Protein AF-A0A2V6PEN4-F1 (afdb_monomer_lite)

pLDDT: mean 92.64, std 4.27, range [69.5, 97.25]

Secondary structure (DSSP, 8-state):
----HHHHHHHHHHHT-SS-----HHHH-GGGGHHHHHH-GGGG--BTTB---TT--SSSSS--TTT--PPPPPPS-----

Sequence (81 aa):
PMLAQIPHLLLAAHVGTIMGVETNAMQFYPDASIPESAVHPGLYRRRDGLIDLSTVHGPGFGYRLNEISRELPTPAAQFQV

Structure (mmCIF, N/CA/C/O backbone):
data_AF-A0A2V6PEN4-F1
#
_entry.id   AF-A0A2V6PEN4-F1
#
loop_
_atom_site.group_PDB
_atom_site.id
_atom_site.type_symbol
_atom_site.label_atom_id
_atom_site.label_alt_id
_atom_site.label_comp_id
_atom_site.label_asym_id
_atom_site.label_entity_id
_atom_site.label_seq_id
_atom_site.pdbx_PDB_ins_code
_atom_site.Cartn_x
_atom_site.Cartn_y
_atom_site.Cartn_z
_atom_site.occupancy
_atom_site.B_iso_or_equiv
_atom_site.auth_seq_id
_atom_site.auth_comp_id
_atom_site.auth_asym_id
_atom_site.auth_atom_id
_atom_site.pdbx_PDB_model_num
ATOM 1 N N . PRO A 1 1 ? 2.127 4.522 13.415 1.00 75.88 1 PRO A N 1
ATOM 2 C CA . PRO A 1 1 ? 1.818 5.463 12.306 1.00 75.88 1 PRO A CA 1
ATOM 3 C C . PRO A 1 1 ? 0.965 4.741 11.257 1.00 75.88 1 PRO A C 1
ATOM 5 O O . PRO A 1 1 ? 1.053 3.520 11.178 1.00 75.88 1 PRO A O 1
ATOM 8 N N . MET A 1 2 ? 0.150 5.463 10.483 1.00 82.50 2 MET A N 1
ATOM 9 C CA . MET A 1 2 ? -0.572 4.909 9.329 1.00 82.50 2 MET A CA 1
ATOM 10 C C . MET A 1 2 ? 0.099 5.423 8.056 1.00 82.50 2 MET A C 1
ATOM 12 O O . MET A 1 2 ? 0.324 6.624 7.931 1.00 82.50 2 MET A O 1
ATOM 16 N N . LEU A 1 3 ? 0.477 4.517 7.153 1.00 87.88 3 LEU A N 1
ATOM 17 C CA . LEU A 1 3 ? 1.279 4.832 5.968 1.00 87.88 3 LEU A CA 1
ATOM 18 C C . LEU A 1 3 ? 0.456 4.597 4.701 1.00 87.88 3 LEU A C 1
ATOM 20 O O . LEU A 1 3 ? -0.181 3.559 4.543 1.00 87.88 3 LEU A O 1
ATOM 24 N N . ALA A 1 4 ? 0.504 5.547 3.772 1.00 90.75 4 ALA A N 1
ATOM 25 C CA . ALA A 1 4 ? -0.295 5.535 2.546 1.00 90.75 4 ALA A CA 1
ATOM 26 C C . ALA A 1 4 ? 0.387 4.781 1.380 1.00 90.75 4 ALA A C 1
ATOM 28 O O . ALA A 1 4 ? 0.318 5.205 0.231 1.00 90.75 4 ALA A O 1
ATOM 29 N N . GLN A 1 5 ? 1.058 3.658 1.663 1.00 94.56 5 GLN A N 1
ATOM 30 C CA . GLN A 1 5 ? 1.814 2.882 0.667 1.00 94.56 5 GLN A CA 1
ATOM 31 C C . GLN A 1 5 ? 0.926 2.429 -0.507 1.00 94.56 5 GLN A C 1
ATOM 33 O O . GLN A 1 5 ? 1.256 2.700 -1.657 1.00 94.56 5 GLN A O 1
ATOM 38 N N . ILE A 1 6 ? -0.211 1.778 -0.227 1.00 96.06 6 ILE A N 1
ATOM 39 C CA . ILE A 1 6 ? -1.109 1.219 -1.255 1.00 96.06 6 ILE A CA 1
ATOM 40 C C . ILE A 1 6 ? -1.555 2.288 -2.273 1.00 96.06 6 ILE A C 1
ATOM 42 O O . ILE A 1 6 ? -1.267 2.119 -3.461 1.00 96.06 6 ILE A O 1
ATOM 46 N N . PRO A 1 7 ? -2.196 3.406 -1.865 1.00 95.94 7 PRO A N 1
ATOM 47 C CA . PRO A 1 7 ? -2.659 4.406 -2.824 1.00 95.94 7 PRO A CA 1
ATOM 48 C C . PRO A 1 7 ? -1.514 5.140 -3.531 1.00 95.94 7 PRO A C 1
ATOM 50 O O . PRO A 1 7 ? -1.666 5.487 -4.699 1.00 95.94 7 PRO A O 1
ATOM 53 N N . HIS A 1 8 ? -0.364 5.361 -2.881 1.00 95.25 8 HIS A N 1
ATOM 54 C CA . HIS A 1 8 ? 0.777 6.020 -3.528 1.00 95.25 8 HIS A CA 1
ATOM 55 C C . HIS A 1 8 ? 1.395 5.161 -4.634 1.00 95.25 8 HIS A C 1
ATOM 57 O O . HIS A 1 8 ? 1.710 5.676 -5.706 1.00 95.25 8 HIS A O 1
ATOM 63 N N . LEU A 1 9 ? 1.541 3.855 -4.402 1.00 95.69 9 LEU A N 1
ATOM 64 C CA . LEU A 1 9 ? 2.040 2.934 -5.421 1.00 95.69 9 LEU A CA 1
ATOM 65 C C . LEU A 1 9 ? 1.042 2.776 -6.567 1.00 95.69 9 LEU A C 1
ATOM 67 O O . LEU A 1 9 ? 1.441 2.780 -7.731 1.00 95.69 9 LEU A O 1
ATOM 71 N N . LEU A 1 10 ? -0.253 2.699 -6.245 1.00 95.94 10 LEU A N 1
ATOM 72 C CA . LEU A 1 10 ? -1.309 2.668 -7.250 1.00 95.94 10 LEU A CA 1
ATOM 73 C C . LEU A 1 10 ? -1.281 3.933 -8.116 1.00 95.94 10 LEU A C 1
ATOM 75 O O . LEU A 1 10 ? -1.340 3.836 -9.338 1.00 95.94 10 LEU A O 1
ATOM 79 N N . LEU A 1 11 ? -1.135 5.112 -7.506 1.00 95.19 11 LEU A N 1
ATOM 80 C CA . LEU A 1 11 ? -0.991 6.374 -8.230 1.00 95.19 11 LEU A CA 1
ATOM 81 C C . LEU A 1 11 ? 0.250 6.366 -9.132 1.00 95.19 11 LEU A C 1
ATOM 83 O O . LEU A 1 11 ? 0.144 6.706 -10.307 1.00 95.19 11 LEU A O 1
ATOM 87 N N . ALA A 1 12 ? 1.408 5.939 -8.618 1.00 94.94 12 ALA A N 1
ATOM 88 C CA . ALA A 1 12 ? 2.642 5.864 -9.400 1.00 94.94 12 ALA A CA 1
ATOM 89 C C . ALA A 1 12 ? 2.498 4.953 -10.633 1.00 94.94 12 ALA A C 1
ATOM 91 O O . ALA A 1 12 ? 2.969 5.307 -11.715 1.00 94.94 12 ALA A O 1
ATOM 92 N N . ALA A 1 13 ? 1.792 3.826 -10.490 1.00 93.50 13 ALA A N 1
ATOM 93 C CA . ALA A 1 13 ? 1.503 2.910 -11.591 1.00 93.50 13 ALA A CA 1
ATOM 94 C C . ALA A 1 13 ? 0.592 3.528 -12.667 1.00 93.50 13 ALA A C 1
ATOM 96 O O . ALA A 1 13 ? 0.770 3.245 -13.847 1.00 93.50 13 ALA A O 1
ATOM 97 N N . HIS A 1 14 ? -0.353 4.392 -12.280 1.00 93.50 14 HIS A N 1
ATOM 98 C CA . HIS A 1 14 ? -1.248 5.072 -13.226 1.00 93.50 14 HIS A CA 1
ATOM 99 C C . HIS A 1 14 ? -0.599 6.271 -13.920 1.00 93.50 14 HIS A C 1
ATOM 101 O O . HIS A 1 14 ? -0.905 6.550 -15.076 1.00 93.50 14 HIS A O 1
ATOM 107 N N . VAL A 1 15 ? 0.266 7.003 -13.218 1.00 94.50 15 VAL A N 1
ATOM 108 C CA . VAL A 1 15 ? 0.877 8.237 -13.737 1.00 94.50 15 VAL A CA 1
ATOM 109 C C . VAL A 1 15 ? 2.046 7.940 -14.682 1.00 94.50 15 VAL A C 1
ATOM 111 O O . VAL A 1 15 ? 2.345 8.765 -15.540 1.00 94.50 15 VAL A O 1
ATOM 114 N N . GLY A 1 16 ? 2.688 6.772 -14.558 1.00 87.56 16 GLY A N 1
ATOM 115 C CA . GLY A 1 16 ? 3.826 6.395 -15.401 1.00 87.56 16 GLY A CA 1
ATOM 116 C C . GLY A 1 16 ? 5.052 7.255 -15.097 1.00 87.56 16 GLY A 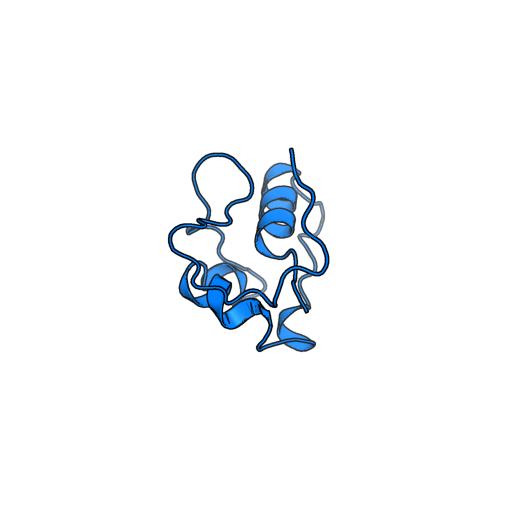C 1
ATOM 117 O O . GLY A 1 16 ? 5.472 8.080 -15.905 1.00 87.56 16 GLY A O 1
ATOM 118 N N . THR A 1 17 ? 5.604 7.104 -13.894 1.00 92.56 17 THR A N 1
ATOM 119 C CA . THR A 1 17 ? 6.726 7.928 -13.430 1.00 92.56 17 THR A CA 1
ATOM 120 C C . THR A 1 17 ? 7.999 7.727 -14.267 1.00 92.56 17 THR A C 1
ATOM 122 O O . THR A 1 17 ? 8.247 6.654 -14.810 1.00 92.56 17 THR A O 1
ATOM 125 N N . ILE A 1 18 ? 8.850 8.760 -14.336 1.00 91.62 18 ILE A N 1
ATOM 126 C CA . ILE A 1 18 ? 10.081 8.746 -15.154 1.00 91.62 18 ILE A CA 1
ATOM 127 C C . ILE A 1 18 ? 11.146 7.788 -14.581 1.00 91.62 18 ILE A C 1
ATOM 129 O O . ILE A 1 18 ? 11.852 7.135 -15.340 1.00 91.62 18 ILE A O 1
ATOM 133 N N . MET A 1 19 ? 11.266 7.699 -13.249 1.00 91.94 19 MET A N 1
ATOM 134 C CA . MET A 1 19 ? 12.321 6.942 -12.543 1.00 91.94 19 MET A CA 1
ATOM 135 C C . MET A 1 19 ? 11.757 5.997 -11.466 1.00 91.94 19 MET A C 1
ATOM 137 O O . MET A 1 19 ? 12.413 5.716 -10.465 1.00 91.94 19 MET A O 1
ATOM 141 N N . GLY A 1 20 ? 10.522 5.520 -11.633 1.00 91.81 20 GLY A N 1
ATOM 142 C CA . GLY A 1 20 ? 9.855 4.701 -10.619 1.00 91.81 20 GLY A CA 1
ATOM 143 C C . GLY A 1 20 ? 9.357 5.523 -9.425 1.00 91.81 20 GLY A C 1
ATOM 144 O O . GLY A 1 20 ? 9.020 6.700 -9.567 1.00 91.81 20 GLY A O 1
ATOM 145 N N . VAL A 1 21 ? 9.240 4.886 -8.262 1.00 93.88 21 VAL A N 1
ATOM 146 C CA . VAL A 1 21 ? 8.742 5.501 -7.026 1.00 93.88 21 VAL A CA 1
ATOM 147 C C . VAL A 1 21 ? 9.640 5.116 -5.860 1.00 93.88 21 VAL A C 1
ATOM 149 O O . VAL A 1 21 ? 10.065 3.967 -5.734 1.00 93.88 21 VAL A O 1
ATOM 152 N N . GLU A 1 22 ? 9.926 6.082 -4.996 1.00 93.56 22 GLU A N 1
ATOM 153 C CA . GLU A 1 22 ? 10.660 5.839 -3.764 1.00 93.56 22 GLU A CA 1
ATOM 154 C C . GLU A 1 22 ? 9.714 5.300 -2.685 1.00 93.56 22 GLU A C 1
ATOM 156 O O . GLU A 1 22 ? 8.679 5.894 -2.381 1.00 93.56 22 GLU A O 1
ATOM 161 N N . THR A 1 23 ? 10.066 4.160 -2.091 1.00 91.19 23 THR A N 1
ATOM 162 C CA . THR A 1 23 ? 9.289 3.550 -1.010 1.00 91.19 23 THR A CA 1
ATOM 163 C C . THR A 1 23 ? 10.191 3.073 0.127 1.00 91.19 23 THR A C 1
ATOM 165 O O . THR A 1 23 ? 10.694 1.948 0.160 1.00 91.19 23 THR A O 1
ATOM 168 N N . ASN A 1 24 ? 10.375 3.965 1.101 1.00 90.44 24 ASN A N 1
ATOM 169 C CA . ASN A 1 24 ? 11.266 3.746 2.245 1.00 90.44 24 ASN A CA 1
ATOM 170 C C . ASN A 1 24 ? 10.514 3.424 3.539 1.00 90.44 24 ASN A C 1
ATOM 172 O O . ASN A 1 24 ? 11.129 3.165 4.569 1.00 90.44 24 ASN A O 1
ATOM 176 N N . ALA A 1 25 ? 9.180 3.428 3.501 1.00 86.94 25 ALA A N 1
ATOM 177 C CA . ALA A 1 25 ? 8.321 3.169 4.654 1.00 86.94 25 ALA A CA 1
ATOM 178 C C . ALA A 1 25 ? 8.741 1.909 5.431 1.00 86.94 25 ALA A C 1
ATOM 180 O O . ALA A 1 25 ? 8.862 1.948 6.649 1.00 86.94 25 ALA A O 1
ATOM 181 N N . MET A 1 26 ? 9.051 0.825 4.718 1.00 86.81 26 MET A N 1
ATOM 182 C CA . MET A 1 26 ? 9.489 -0.450 5.298 1.00 86.81 26 MET A CA 1
ATOM 183 C C . MET A 1 26 ? 10.842 -0.375 6.024 1.00 86.81 26 MET A C 1
ATOM 185 O O . MET A 1 26 ? 11.113 -1.211 6.877 1.00 86.81 26 MET A O 1
ATOM 189 N N . GLN A 1 27 ? 11.703 0.587 5.673 1.00 89.44 27 GLN A N 1
ATOM 190 C CA . GLN A 1 27 ? 13.010 0.774 6.311 1.00 89.44 27 GLN A CA 1
ATOM 191 C C . GLN A 1 27 ? 12.881 1.526 7.640 1.00 89.44 27 GLN A C 1
ATOM 193 O O . GLN A 1 27 ? 13.605 1.224 8.582 1.00 89.44 27 GLN A O 1
ATOM 198 N N . PHE A 1 28 ? 11.962 2.493 7.716 1.00 89.31 28 PHE A N 1
ATOM 199 C CA . PHE A 1 28 ? 11.784 3.349 8.895 1.00 89.31 28 PHE A CA 1
ATOM 200 C C . PHE A 1 28 ? 10.685 2.861 9.848 1.00 89.31 28 PHE A C 1
ATOM 202 O O . PHE A 1 28 ? 10.751 3.115 11.048 1.00 89.31 28 PHE A O 1
ATOM 209 N N . TYR A 1 29 ? 9.678 2.160 9.325 1.00 91.19 29 TYR A N 1
ATOM 210 C CA . TYR A 1 29 ? 8.499 1.698 10.058 1.00 91.19 29 TYR A CA 1
ATOM 211 C C . TYR A 1 29 ? 8.085 0.281 9.613 1.00 91.19 29 TYR A C 1
ATOM 213 O O . TYR A 1 29 ? 6.985 0.109 9.074 1.00 91.19 29 TYR A O 1
ATOM 221 N N . PRO A 1 30 ? 8.940 -0.737 9.822 1.00 87.75 30 PRO A N 1
ATOM 222 C CA . PRO A 1 30 ? 8.713 -2.095 9.314 1.00 87.75 30 PRO A CA 1
ATOM 223 C C . PRO A 1 30 ? 7.377 -2.693 9.781 1.00 87.75 30 PRO A C 1
ATOM 225 O O . PRO A 1 30 ? 6.669 -3.314 8.991 1.00 87.75 30 PRO A O 1
ATOM 228 N N . ASP A 1 31 ? 6.981 -2.414 11.023 1.00 92.81 31 ASP A N 1
ATOM 229 C CA . ASP A 1 31 ? 5.802 -3.036 11.635 1.00 92.81 31 ASP A CA 1
ATOM 230 C C . ASP A 1 31 ? 4.501 -2.261 11.378 1.00 92.81 31 ASP A C 1
ATOM 232 O O . ASP A 1 31 ? 3.399 -2.770 11.585 1.00 92.81 31 ASP A O 1
ATOM 236 N N . ALA A 1 32 ? 4.591 -1.014 10.902 1.00 93.00 32 ALA A N 1
ATOM 237 C CA . ALA A 1 32 ? 3.429 -0.133 10.800 1.00 93.00 32 ALA A CA 1
ATOM 238 C C . ALA A 1 32 ? 2.394 -0.604 9.772 1.00 93.00 32 ALA A C 1
ATOM 240 O O . ALA A 1 32 ? 1.237 -0.198 9.867 1.00 93.00 32 ALA A O 1
ATOM 241 N N . SER A 1 33 ? 2.804 -1.429 8.804 1.00 93.56 33 SER A N 1
ATOM 242 C CA . SER A 1 33 ? 1.952 -1.921 7.711 1.00 93.56 33 SER A CA 1
ATOM 243 C C . SER A 1 33 ? 1.760 -3.440 7.730 1.00 93.56 33 SER A C 1
ATOM 245 O O . SER A 1 33 ? 1.471 -4.025 6.691 1.00 93.56 33 SER A O 1
ATOM 247 N N . ILE A 1 34 ? 1.952 -4.101 8.880 1.00 94.56 34 ILE A N 1
ATOM 248 C CA . ILE A 1 34 ? 1.735 -5.555 9.008 1.00 94.56 34 ILE A CA 1
ATOM 249 C C . ILE A 1 34 ? 0.338 -5.976 8.506 1.00 94.56 34 ILE A C 1
ATOM 251 O O . ILE A 1 34 ? 0.283 -6.910 7.702 1.00 94.56 34 ILE A O 1
ATOM 255 N N . PRO A 1 35 ? -0.772 -5.298 8.882 1.00 95.62 35 PRO A N 1
ATOM 256 C CA . PRO A 1 35 ? -2.103 -5.673 8.402 1.00 95.62 35 PRO A CA 1
ATOM 257 C C . PRO A 1 35 ? -2.239 -5.605 6.878 1.00 95.62 35 PRO A C 1
ATOM 259 O O . PRO A 1 35 ? -2.762 -6.524 6.254 1.00 95.62 35 PRO A O 1
ATOM 262 N N . GLU A 1 36 ? -1.737 -4.538 6.256 1.00 95.88 36 GLU A N 1
ATOM 263 C CA . GLU A 1 36 ? -1.780 -4.366 4.805 1.00 95.88 36 GLU A CA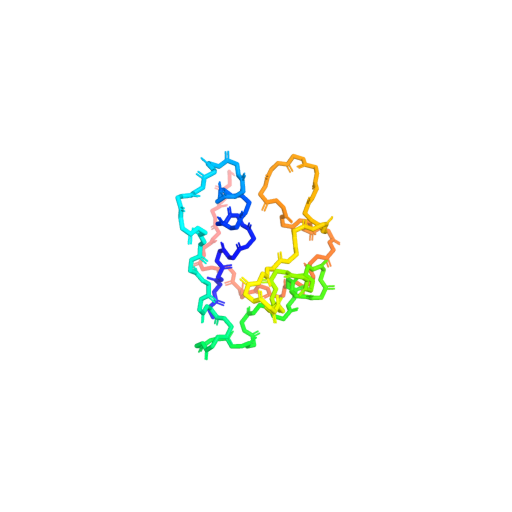 1
ATOM 264 C C . GLU A 1 36 ? -0.850 -5.347 4.094 1.00 95.88 36 GLU A C 1
ATOM 266 O O . GLU A 1 36 ? -1.196 -5.853 3.032 1.00 95.88 36 GLU A O 1
ATOM 271 N N . SER A 1 37 ? 0.314 -5.642 4.676 1.00 95.31 37 SER A N 1
ATOM 272 C CA . SER A 1 37 ? 1.296 -6.581 4.127 1.00 95.31 37 SER A CA 1
ATOM 273 C C . SER A 1 37 ? 0.777 -8.017 4.090 1.00 95.31 37 SER A C 1
ATOM 275 O O . SER A 1 37 ? 1.122 -8.766 3.178 1.00 95.31 37 SER A O 1
ATOM 277 N N . ALA A 1 38 ? -0.115 -8.392 5.013 1.00 96.25 38 ALA A N 1
ATOM 278 C CA . ALA A 1 38 ? -0.789 -9.688 4.971 1.00 96.25 38 ALA A CA 1
ATOM 279 C C . ALA A 1 38 ? -1.676 -9.854 3.720 1.00 96.25 38 ALA A C 1
ATOM 281 O O . ALA A 1 38 ? -1.771 -10.954 3.179 1.00 96.25 38 ALA A O 1
ATOM 282 N N . VAL A 1 39 ? -2.284 -8.766 3.233 1.00 96.94 39 VAL A N 1
ATOM 283 C CA . VAL A 1 39 ? -3.158 -8.760 2.043 1.00 96.94 39 VAL A CA 1
ATOM 284 C C . VAL A 1 39 ? -2.387 -8.420 0.760 1.00 96.94 39 VAL A C 1
ATOM 286 O O . VAL A 1 39 ? -2.681 -8.953 -0.311 1.00 96.94 39 VAL A O 1
ATOM 289 N N . HIS A 1 40 ? -1.366 -7.569 0.865 1.00 97.06 40 HIS A N 1
ATOM 290 C CA . HIS A 1 40 ? -0.581 -7.035 -0.246 1.00 97.06 40 HIS A CA 1
A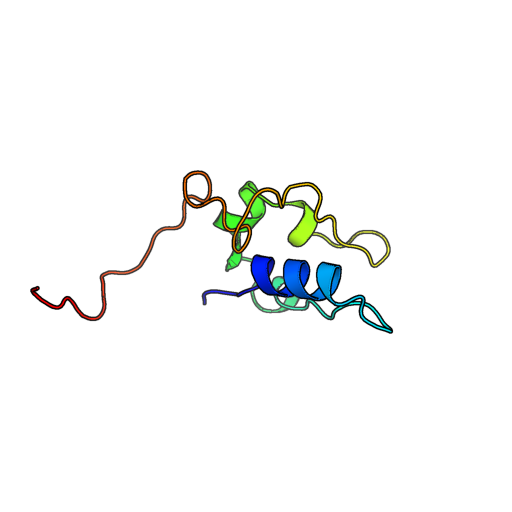TOM 291 C C . HIS A 1 40 ? 0.932 -7.259 -0.080 1.00 97.06 40 HIS A C 1
ATOM 293 O O . HIS A 1 40 ? 1.707 -6.300 -0.141 1.00 97.06 40 HIS A O 1
ATOM 299 N N . PRO A 1 41 ? 1.410 -8.504 0.085 1.00 95.69 41 PRO A N 1
ATOM 300 C CA . PRO A 1 41 ? 2.810 -8.772 0.431 1.00 95.69 41 PRO A CA 1
ATOM 301 C C . PRO A 1 41 ? 3.808 -8.218 -0.599 1.00 95.69 41 PRO A C 1
ATOM 303 O O . PRO A 1 41 ? 4.917 -7.816 -0.245 1.00 95.69 41 PRO A O 1
ATOM 306 N N . GLY A 1 42 ? 3.407 -8.148 -1.873 1.00 96.06 42 GLY A N 1
ATOM 307 C CA . GLY A 1 42 ? 4.213 -7.605 -2.969 1.00 96.06 42 GLY A CA 1
ATOM 308 C C . GLY A 1 42 ? 4.521 -6.107 -2.862 1.00 96.06 42 GLY A C 1
ATOM 309 O O . GLY A 1 42 ? 5.579 -5.671 -3.315 1.00 96.06 42 GLY A O 1
ATOM 310 N N . LEU A 1 43 ? 3.661 -5.323 -2.203 1.00 95.81 43 LEU A N 1
ATOM 311 C CA . LEU A 1 43 ? 3.872 -3.882 -2.005 1.00 95.81 43 LEU A CA 1
ATOM 312 C C . LEU A 1 43 ? 4.901 -3.585 -0.909 1.00 95.81 43 LEU A C 1
ATOM 314 O O . LEU A 1 43 ? 5.457 -2.486 -0.864 1.00 95.81 43 LEU A O 1
ATOM 318 N N . TYR A 1 44 ? 5.135 -4.557 -0.023 1.00 94.62 44 TYR A N 1
ATOM 319 C CA . TYR A 1 44 ? 5.989 -4.436 1.159 1.00 94.62 44 TYR A CA 1
ATOM 320 C C . TYR A 1 44 ? 7.239 -5.317 1.073 1.00 94.62 44 TYR A C 1
ATOM 322 O O . TYR A 1 44 ? 7.903 -5.595 2.073 1.00 94.62 44 TYR A O 1
ATOM 330 N N . ARG A 1 45 ? 7.590 -5.759 -0.136 1.00 91.81 45 ARG A N 1
ATOM 331 C CA . ARG A 1 45 ? 8.833 -6.474 -0.388 1.00 91.81 45 ARG A CA 1
ATOM 332 C C . ARG A 1 45 ? 9.407 -6.073 -1.732 1.00 91.81 45 ARG A C 1
ATOM 334 O O . ARG A 1 45 ? 8.817 -6.343 -2.770 1.00 91.81 45 ARG A O 1
ATOM 341 N N . ARG A 1 46 ? 10.614 -5.509 -1.701 1.00 92.50 46 ARG A N 1
ATOM 342 C CA . ARG A 1 46 ? 11.387 -5.249 -2.916 1.00 92.50 46 ARG A CA 1
ATOM 343 C C . ARG A 1 46 ? 12.202 -6.473 -3.312 1.00 92.50 46 ARG A C 1
ATOM 345 O O . ARG A 1 46 ? 12.863 -7.075 -2.464 1.00 92.50 46 ARG A O 1
ATOM 352 N N . ARG A 1 47 ? 12.168 -6.825 -4.594 1.00 93.31 47 ARG A N 1
ATOM 353 C CA . ARG A 1 47 ? 13.041 -7.827 -5.220 1.00 93.31 47 ARG A CA 1
ATOM 354 C C . ARG A 1 47 ? 13.574 -7.233 -6.513 1.00 93.31 47 ARG A C 1
ATOM 356 O O . ARG A 1 47 ? 12.791 -6.716 -7.298 1.00 93.31 47 ARG A O 1
ATOM 363 N N . ASP A 1 48 ? 14.895 -7.228 -6.670 1.00 95.38 48 ASP A N 1
ATOM 364 C CA . ASP A 1 48 ? 15.571 -6.697 -7.862 1.00 95.38 48 ASP A CA 1
ATOM 365 C C . ASP A 1 48 ? 15.131 -5.270 -8.241 1.00 95.38 48 ASP A C 1
ATOM 367 O O . ASP A 1 48 ? 14.943 -4.930 -9.403 1.00 95.38 48 ASP A O 1
ATOM 371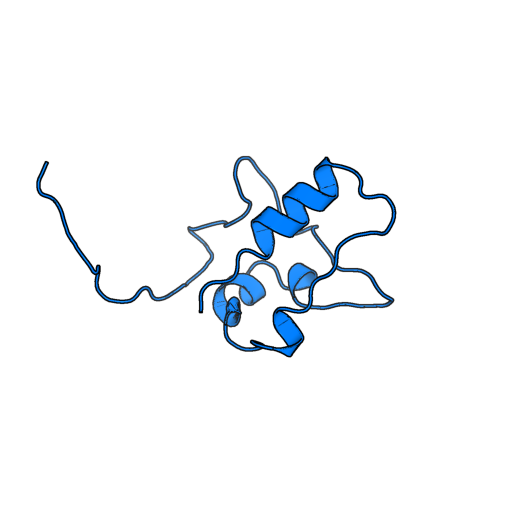 N N . GLY A 1 49 ? 14.930 -4.421 -7.225 1.00 93.00 49 GLY A N 1
ATOM 372 C CA . GLY A 1 49 ? 14.503 -3.028 -7.402 1.00 93.00 49 GLY A CA 1
ATOM 373 C C . GLY A 1 49 ? 13.009 -2.832 -7.682 1.00 93.00 49 GLY A C 1
ATOM 374 O O . GLY A 1 49 ? 12.575 -1.692 -7.820 1.00 93.00 49 GLY A O 1
ATOM 375 N N . LEU A 1 50 ? 12.215 -3.902 -7.709 1.00 94.31 50 LEU A N 1
ATOM 376 C CA . LEU A 1 50 ? 10.795 -3.874 -8.050 1.00 94.31 50 LEU A CA 1
ATOM 377 C C . LEU A 1 50 ? 9.914 -4.271 -6.865 1.00 94.31 50 LEU A C 1
ATOM 379 O O . LEU A 1 50 ? 10.336 -4.993 -5.960 1.00 94.31 50 LEU A O 1
ATOM 383 N N . ILE A 1 51 ? 8.672 -3.808 -6.908 1.00 94.69 51 ILE A N 1
ATOM 384 C CA . ILE A 1 51 ? 7.567 -4.208 -6.033 1.00 94.69 51 ILE A CA 1
ATOM 385 C C . ILE A 1 51 ? 6.449 -4.802 -6.891 1.00 94.69 51 ILE A C 1
ATOM 387 O O . ILE A 1 51 ? 6.338 -4.482 -8.075 1.00 94.69 51 ILE A O 1
ATOM 391 N N . ASP A 1 52 ? 5.609 -5.640 -6.295 1.00 96.19 52 ASP A N 1
ATOM 392 C CA . ASP A 1 52 ? 4.519 -6.310 -7.003 1.00 96.19 52 ASP A CA 1
ATOM 393 C C . ASP A 1 52 ? 3.150 -5.742 -6.596 1.00 96.19 52 ASP A C 1
ATOM 395 O O . ASP A 1 52 ? 2.753 -5.813 -5.430 1.00 96.19 52 ASP A O 1
ATOM 399 N N . LEU A 1 53 ? 2.428 -5.189 -7.577 1.00 96.00 53 LEU A N 1
ATOM 400 C CA . LEU A 1 53 ? 1.084 -4.626 -7.418 1.00 96.00 53 LEU A CA 1
ATOM 401 C C . LEU A 1 53 ? -0.040 -5.620 -7.758 1.00 96.00 53 LEU A C 1
ATOM 403 O O . LEU A 1 53 ? -1.204 -5.239 -7.695 1.00 96.00 53 LEU A O 1
ATOM 407 N N . SER A 1 54 ? 0.267 -6.880 -8.083 1.00 96.69 54 SER A N 1
ATOM 408 C CA . SER A 1 54 ? -0.702 -7.888 -8.560 1.00 96.69 54 SER A CA 1
ATOM 409 C C . SER A 1 54 ? -1.925 -8.092 -7.654 1.00 96.69 54 SER A C 1
ATOM 411 O O . SER A 1 54 ? -3.000 -8.464 -8.118 1.00 96.69 54 SER A O 1
ATOM 413 N N . THR A 1 55 ? -1.775 -7.829 -6.356 1.00 97.25 55 THR A N 1
ATOM 414 C CA . THR A 1 55 ? -2.834 -7.967 -5.343 1.00 97.25 55 THR A CA 1
ATOM 415 C C . THR A 1 55 ? -3.747 -6.743 -5.231 1.00 97.25 55 THR A C 1
ATOM 417 O O . THR A 1 55 ? -4.730 -6.788 -4.489 1.00 97.25 55 THR A O 1
ATOM 420 N N . VAL A 1 56 ? -3.428 -5.645 -5.923 1.00 96.25 56 VAL A N 1
ATOM 421 C CA . VAL A 1 56 ? -4.226 -4.416 -5.959 1.00 96.25 56 VAL A CA 1
ATOM 422 C C . VAL A 1 56 ? -5.157 -4.473 -7.164 1.00 96.25 56 VAL A C 1
ATOM 424 O O . VAL A 1 56 ? -4.713 -4.455 -8.309 1.00 96.25 56 VAL A O 1
ATOM 427 N N . HIS A 1 57 ? -6.460 -4.539 -6.911 1.00 92.56 57 HIS A N 1
ATOM 428 C CA . HIS A 1 57 ? -7.469 -4.677 -7.957 1.00 92.56 57 HIS A CA 1
ATOM 429 C C . HIS A 1 57 ? -8.798 -4.034 -7.558 1.00 92.56 57 HIS A C 1
ATOM 431 O O . HIS A 1 57 ? -9.070 -3.787 -6.382 1.00 92.56 57 HIS A O 1
ATOM 437 N N . GLY A 1 58 ? -9.665 -3.842 -8.552 1.00 90.81 58 GLY A N 1
ATOM 438 C CA . GLY A 1 58 ? -10.970 -3.218 -8.368 1.00 90.81 58 GLY A CA 1
ATOM 439 C C . GLY A 1 58 ? -10.896 -1.690 -8.250 1.00 90.81 58 GLY A C 1
ATOM 440 O O . GLY A 1 58 ? -9.825 -1.098 -8.380 1.00 90.81 58 GLY A O 1
ATOM 441 N N . PRO A 1 59 ? -12.049 -1.034 -8.056 1.00 89.75 59 PRO A N 1
ATOM 442 C CA . PRO A 1 59 ? -12.116 0.417 -7.937 1.00 89.75 59 PRO A CA 1
ATOM 443 C C . PRO A 1 59 ? -11.586 0.922 -6.584 1.00 89.75 59 PRO A C 1
ATOM 445 O O . PRO A 1 59 ? -11.547 0.196 -5.590 1.00 89.75 59 PRO A O 1
ATOM 448 N N . GLY A 1 60 ? -11.254 2.214 -6.528 1.00 92.88 60 GLY A N 1
ATOM 449 C CA . GLY A 1 60 ? -10.865 2.909 -5.298 1.00 92.88 60 GLY A CA 1
ATOM 450 C C . GLY A 1 60 ? -9.361 2.877 -5.019 1.00 92.88 60 GLY A C 1
ATOM 451 O O . GLY A 1 60 ? -8.545 2.891 -5.935 1.00 92.88 60 GLY A O 1
ATOM 452 N N . PHE A 1 61 ? -8.992 2.874 -3.736 1.00 95.06 61 PHE A N 1
ATOM 453 C CA . PHE A 1 61 ? -7.605 3.048 -3.276 1.00 95.06 61 PHE A CA 1
ATOM 454 C C . PHE A 1 61 ? -6.871 1.739 -2.949 1.00 95.06 61 PHE A C 1
ATOM 456 O O . PHE A 1 61 ? -5.827 1.767 -2.305 1.00 95.06 61 PHE A O 1
ATOM 463 N N . GLY A 1 62 ? -7.422 0.587 -3.341 1.00 94.56 62 GLY A N 1
ATOM 464 C CA . GLY A 1 62 ? -6.772 -0.715 -3.163 1.00 94.56 62 GLY A CA 1
ATOM 465 C C . GLY A 1 62 ? -6.777 -1.279 -1.738 1.00 94.56 62 GLY A C 1
ATOM 466 O O . GLY A 1 62 ? -6.288 -2.377 -1.545 1.00 94.56 62 GLY A O 1
ATOM 467 N N . TYR A 1 63 ? -7.355 -0.586 -0.752 1.00 91.75 63 TYR A N 1
ATOM 468 C CA . TYR A 1 63 ? -7.302 -0.960 0.671 1.00 91.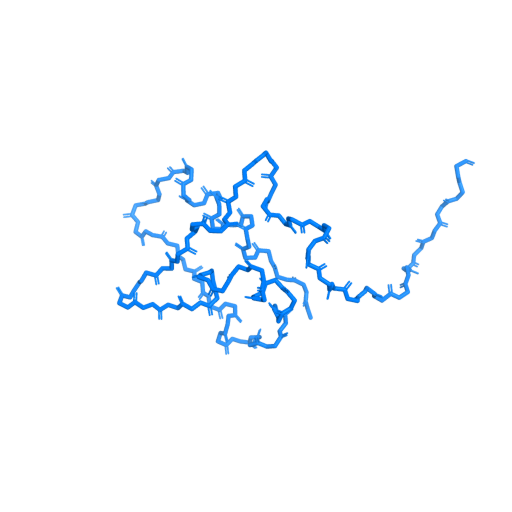75 63 TYR A CA 1
ATOM 469 C C . TYR A 1 63 ? -8.056 -2.234 1.075 1.00 91.75 63 TYR A C 1
ATOM 471 O O . TYR A 1 63 ? -7.994 -2.579 2.247 1.00 91.75 63 TYR A O 1
ATOM 479 N N . ARG A 1 64 ? -8.806 -2.894 0.177 1.00 92.38 64 ARG A N 1
ATOM 480 C CA . ARG A 1 64 ? -9.512 -4.174 0.431 1.00 92.38 64 ARG A CA 1
ATOM 481 C C . ARG A 1 64 ? -10.017 -4.307 1.881 1.00 92.38 64 ARG A C 1
ATOM 483 O O . ARG A 1 64 ? -9.672 -5.248 2.587 1.00 92.38 64 ARG A O 1
ATOM 490 N N . LEU A 1 65 ? -10.792 -3.318 2.346 1.00 91.31 65 LEU A N 1
ATOM 491 C CA . LEU A 1 65 ? -11.038 -3.082 3.782 1.00 91.31 65 LEU A CA 1
ATOM 492 C C . LEU A 1 65 ? -11.643 -4.283 4.521 1.00 91.31 65 LEU A C 1
ATOM 494 O O . LEU A 1 65 ? -11.414 -4.447 5.712 1.00 91.31 65 LEU A O 1
ATOM 498 N N . ASN A 1 66 ? -12.380 -5.137 3.811 1.00 92.94 66 ASN A N 1
ATOM 499 C CA . ASN A 1 66 ? -12.969 -6.354 4.371 1.00 92.94 66 ASN A CA 1
ATOM 500 C C . ASN A 1 66 ? -11.932 -7.451 4.681 1.00 92.94 66 ASN A C 1
ATOM 502 O O . ASN A 1 66 ? -12.266 -8.436 5.330 1.00 92.94 66 ASN A O 1
ATOM 506 N N . GLU A 1 67 ? -10.700 -7.306 4.196 1.00 95.31 67 GLU A N 1
ATOM 507 C CA . GLU A 1 67 ? -9.624 -8.297 4.294 1.00 95.31 67 GLU A CA 1
ATOM 508 C C . GLU A 1 67 ? -8.451 -7.788 5.139 1.00 95.31 67 GLU A C 1
ATOM 510 O O . GLU A 1 67 ? -7.742 -8.577 5.760 1.00 95.31 67 GLU A O 1
ATOM 515 N N . ILE A 1 68 ? -8.252 -6.467 5.200 1.00 95.25 68 ILE A N 1
ATOM 516 C CA . ILE A 1 68 ? -7.211 -5.852 6.028 1.00 95.25 68 ILE A CA 1
ATOM 517 C C . ILE A 1 68 ? -7.705 -5.748 7.474 1.00 95.25 68 ILE A C 1
ATOM 519 O O . ILE A 1 68 ? -8.444 -4.837 7.843 1.00 95.25 68 ILE A O 1
ATOM 523 N N . SER A 1 69 ? -7.249 -6.667 8.324 1.00 95.31 69 SER A N 1
ATOM 524 C CA . SER A 1 69 ? -7.534 -6.655 9.764 1.00 95.31 69 SER A CA 1
ATOM 525 C C . SER A 1 69 ? -6.657 -5.643 10.510 1.00 95.31 69 SER A C 1
ATOM 527 O O . SER A 1 69 ? -5.682 -6.008 11.166 1.00 95.31 69 SER A O 1
ATOM 529 N N . ARG A 1 70 ? -6.985 -4.350 10.400 1.00 92.12 70 ARG A N 1
ATOM 530 C CA . ARG A 1 70 ? -6.323 -3.277 11.156 1.00 92.12 70 ARG A CA 1
ATOM 531 C C . ARG A 1 70 ? -7.145 -2.878 12.377 1.00 92.12 70 ARG A C 1
ATOM 533 O O . ARG A 1 70 ? -8.257 -2.377 12.249 1.00 92.12 70 ARG A O 1
ATOM 540 N N . GLU A 1 71 ? -6.545 -3.007 13.554 1.00 91.62 71 GLU A N 1
ATOM 541 C CA . GLU A 1 71 ? -7.094 -2.422 14.776 1.00 91.62 71 GLU A CA 1
ATOM 542 C C . GLU A 1 71 ? -6.921 -0.899 14.752 1.00 91.62 71 GLU A C 1
ATOM 544 O O . GLU A 1 71 ? -5.821 -0.377 14.534 1.00 91.62 71 GLU A O 1
ATOM 549 N N . LEU A 1 72 ? -8.026 -0.179 14.944 1.00 89.69 72 LEU A N 1
ATOM 550 C CA . LEU A 1 72 ? -8.042 1.278 15.023 1.00 89.69 72 LEU A CA 1
ATOM 551 C C . LEU A 1 72 ? -8.085 1.716 16.493 1.00 89.69 72 LEU A C 1
ATOM 553 O O . LEU A 1 72 ? -8.748 1.064 17.302 1.00 89.69 72 LEU A O 1
ATOM 557 N N . PRO A 1 73 ? -7.413 2.823 16.857 1.00 90.81 73 PRO A N 1
ATOM 558 C CA . PRO A 1 73 ? -7.553 3.394 18.188 1.00 90.81 73 PRO A CA 1
ATOM 559 C C . PRO A 1 73 ? -8.978 3.914 18.400 1.00 90.81 73 PRO A C 1
ATOM 561 O O . PRO A 1 73 ? -9.713 4.168 17.441 1.00 90.81 73 PRO A O 1
ATOM 564 N N . THR A 1 74 ? -9.346 4.135 19.663 1.00 94.81 74 THR A N 1
ATOM 565 C CA . THR A 1 74 ? -10.606 4.800 20.009 1.00 94.81 74 THR A CA 1
ATOM 566 C C . THR A 1 74 ? -10.752 6.103 19.213 1.00 94.81 74 THR A C 1
ATOM 568 O O . THR A 1 74 ? -9.784 6.870 19.137 1.00 94.81 74 THR A O 1
ATOM 571 N N . PRO A 1 75 ? -11.929 6.377 18.620 1.00 93.44 75 PRO A N 1
ATOM 572 C CA . PRO A 1 75 ? -12.156 7.610 17.879 1.00 93.44 75 PRO A CA 1
ATOM 573 C C . PRO A 1 75 ? -11.810 8.844 18.715 1.00 93.44 75 PRO A C 1
ATOM 575 O O . PRO A 1 75 ? -12.241 8.968 19.859 1.00 93.44 75 PRO A O 1
ATOM 578 N N . ALA A 1 76 ? -11.054 9.775 18.129 1.00 94.38 76 ALA A N 1
ATOM 579 C CA . ALA A 1 76 ? -10.691 11.027 18.796 1.00 94.38 76 ALA A CA 1
ATOM 580 C C . ALA A 1 76 ? -11.888 11.987 18.952 1.00 94.38 76 ALA A C 1
ATOM 582 O O . ALA A 1 76 ? -11.871 12.864 19.810 1.00 94.38 76 ALA A O 1
ATOM 583 N N . ALA A 1 77 ? -12.920 11.823 18.121 1.00 95.12 77 ALA A N 1
ATOM 584 C CA . ALA A 1 77 ? -14.183 12.541 18.200 1.00 95.12 77 ALA A CA 1
ATOM 585 C C . ALA A 1 77 ? -15.298 11.705 17.558 1.00 95.12 77 ALA A C 1
ATOM 587 O O . ALA A 1 77 ? -15.050 10.926 16.636 1.00 95.12 77 ALA A O 1
ATOM 588 N N . GLN A 1 78 ? -16.530 11.906 18.019 1.00 94.44 78 GLN A N 1
ATOM 589 C CA . GLN A 1 78 ? -17.737 11.374 17.398 1.00 94.44 78 GLN A CA 1
ATOM 590 C C . GLN A 1 78 ? -18.776 12.491 17.354 1.00 94.44 78 GLN A C 1
ATOM 592 O O . GLN A 1 78 ? -19.081 13.099 18.378 1.00 94.44 78 GLN A O 1
ATOM 597 N N . PHE A 1 79 ? -19.292 12.777 16.164 1.00 91.38 79 PHE A N 1
ATOM 598 C CA . PHE A 1 79 ? -20.345 13.767 15.971 1.00 91.38 79 PHE A CA 1
ATOM 599 C C . PHE A 1 79 ? -21.684 13.039 15.878 1.00 91.38 79 PHE A C 1
ATOM 601 O O . PHE A 1 79 ? -21.775 11.990 15.238 1.00 91.38 79 PHE A O 1
ATOM 608 N N . GLN A 1 80 ? -22.706 13.577 16.537 1.00 88.00 80 GLN A N 1
ATOM 609 C CA . GLN A 1 80 ? -24.078 13.123 16.335 1.00 88.00 80 GLN A CA 1
ATOM 610 C C . GLN A 1 80 ? -24.615 13.780 15.063 1.00 88.00 80 GLN A C 1
ATOM 612 O O . GLN A 1 80 ? -24.386 14.971 14.847 1.00 88.00 80 GLN A O 1
ATOM 617 N N . VAL A 1 81 ? -25.253 12.970 14.216 1.00 69.50 81 VAL A N 1
ATOM 618 C CA . VAL A 1 81 ? -26.014 13.442 13.050 1.00 69.50 81 VAL A CA 1
ATOM 619 C C . VAL A 1 81 ? -27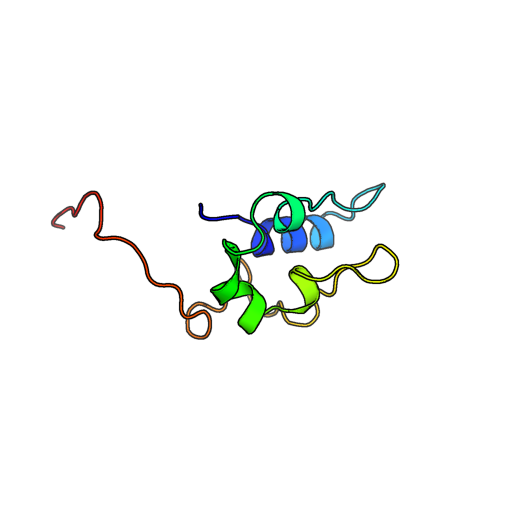.349 13.990 13.526 1.00 69.50 81 VAL A C 1
ATOM 621 O O . VAL A 1 81 ? -27.955 13.326 14.398 1.00 69.50 81 VAL A O 1
#

Foldseek 3Di:
DADLQQQVQVVQVVVVDPPGDDDCCCVVPVPNCPLVCVQQVQSNDDDPNHGDPPSQDDDDRSSPVVRRPDDDPDDPDDDDD

Radius of gyration: 14.33 Å; chains: 1; bounding box: 42×24×35 Å